Protein AF-X1G051-F1 (afdb_monomer_lite)

Secondary structure (DSSP, 8-state):
------------S---PPP--HHHHTTHHHHH-SSSTT--S--GGGTTSSS-EEEEEEEEEEETTTEEEEEEEEEE--BTTB--EEEEEEEEEEE-SSS-EEEEEEEEEEE-S--TT-------

Sequence (124 aa):
MEVDRQRTNLDRFELFFPEKRQFFLENSDLFASLGTENIRPFFSRRIGLSNPVQAGARLSGQLGENWRIGLMNIQTGTKNDTRAANFGVAVIQRQIFSRSNITAFMINKQITSPMAGEDISDSG

Organism: NCBI:txid412755

Radius of gyration: 19.13 Å; chains: 1; bounding box: 26×45×64 Å

InterPro domains:
  IPR045670 Domain of unknown function DUF5916 [PF19313] (2-50)

pLDDT: mean 79.31, std 16.5, range [36.69, 96.06]

Structure (mmCIF, N/CA/C/O backbone):
data_AF-X1G051-F1
#
_entry.id   AF-X1G051-F1
#
loop_
_atom_site.group_PDB
_atom_site.id
_atom_site.type_symbol
_atom_site.label_atom_id
_atom_site.label_alt_id
_atom_site.label_comp_id
_atom_site.label_asym_id
_atom_site.label_entity_id
_atom_site.label_seq_id
_atom_site.pdbx_PDB_ins_code
_atom_site.Cartn_x
_atom_site.Cartn_y
_atom_site.Cartn_z
_atom_site.occupancy
_atom_site.B_iso_or_equiv
_atom_site.auth_seq_id
_atom_site.auth_comp_id
_atom_site.auth_asym_id
_atom_site.auth_atom_id
_atom_site.pdbx_PDB_model_num
ATOM 1 N N . MET A 1 1 ? 16.540 -24.546 -37.616 1.00 46.59 1 MET A N 1
ATOM 2 C CA . MET A 1 1 ? 15.431 -23.645 -37.244 1.00 46.59 1 MET A CA 1
ATOM 3 C C . MET A 1 1 ? 15.081 -23.954 -35.806 1.00 46.59 1 MET A C 1
ATOM 5 O O . MET A 1 1 ? 14.639 -25.063 -35.536 1.00 46.59 1 MET A O 1
ATOM 9 N N . GLU A 1 2 ? 15.383 -23.045 -34.889 1.00 36.69 2 GLU A N 1
ATOM 10 C CA . GLU A 1 2 ? 15.096 -23.230 -33.468 1.00 36.69 2 GLU A CA 1
ATOM 11 C C . GLU A 1 2 ? 13.776 -22.514 -33.182 1.00 36.69 2 GLU A C 1
ATOM 13 O O . GLU A 1 2 ? 13.677 -21.292 -33.257 1.00 36.69 2 GLU A O 1
ATOM 18 N N . VAL A 1 3 ? 12.717 -23.303 -33.013 1.00 45.06 3 VAL A N 1
ATOM 19 C CA . VAL A 1 3 ? 11.389 -22.789 -32.683 1.00 45.06 3 VAL A CA 1
ATOM 20 C C . VAL A 1 3 ? 11.420 -22.464 -31.200 1.00 45.06 3 VAL A C 1
ATOM 22 O O . VAL A 1 3 ? 11.274 -23.362 -30.367 1.00 45.06 3 VAL A O 1
ATOM 25 N N . ASP A 1 4 ? 11.648 -21.196 -30.871 1.00 53.78 4 ASP A N 1
ATOM 26 C CA . ASP A 1 4 ? 11.547 -20.733 -29.496 1.00 53.78 4 ASP A CA 1
ATOM 27 C C . ASP A 1 4 ? 10.073 -20.844 -29.086 1.00 53.78 4 ASP A C 1
ATOM 29 O O . ASP A 1 4 ? 9.194 -20.104 -29.540 1.00 53.78 4 ASP A O 1
ATOM 33 N N . ARG A 1 5 ? 9.760 -21.898 -28.329 1.00 52.06 5 ARG A N 1
ATOM 34 C CA . ARG A 1 5 ? 8.391 -22.212 -27.928 1.00 52.06 5 ARG A CA 1
ATOM 35 C C . ARG A 1 5 ? 7.964 -21.160 -26.915 1.00 52.06 5 ARG A C 1
ATOM 37 O O . ARG A 1 5 ? 8.261 -21.301 -25.730 1.00 52.06 5 ARG A O 1
ATOM 44 N N . GLN A 1 6 ? 7.214 -20.151 -27.361 1.00 52.34 6 GLN A N 1
ATOM 45 C CA . GLN A 1 6 ? 6.369 -19.356 -26.474 1.00 52.34 6 GLN A CA 1
ATOM 46 C C . GLN A 1 6 ? 5.471 -20.323 -25.699 1.00 52.34 6 GLN A C 1
ATOM 48 O O . GLN A 1 6 ? 4.464 -20.825 -26.193 1.00 52.34 6 GLN A O 1
ATOM 53 N N . ARG A 1 7 ? 5.870 -20.631 -24.465 1.00 37.47 7 ARG A N 1
ATOM 54 C CA . ARG A 1 7 ? 4.999 -21.256 -23.481 1.00 37.47 7 ARG A CA 1
ATOM 55 C C . ARG A 1 7 ? 3.970 -20.193 -23.116 1.00 37.47 7 ARG A C 1
ATOM 57 O O . ARG A 1 7 ? 4.206 -19.380 -22.228 1.00 37.47 7 ARG A O 1
ATOM 64 N N . THR A 1 8 ? 2.835 -20.180 -23.802 1.00 47.78 8 THR A N 1
ATOM 65 C CA . THR A 1 8 ? 1.617 -19.555 -23.288 1.00 47.78 8 THR A CA 1
ATOM 66 C C . THR A 1 8 ? 1.231 -20.331 -22.037 1.00 47.78 8 THR A C 1
ATOM 68 O O . THR A 1 8 ? 0.572 -21.367 -22.096 1.00 47.78 8 THR A O 1
ATOM 71 N N . ASN A 1 9 ? 1.741 -19.886 -20.889 1.00 43.44 9 ASN A N 1
ATOM 72 C CA . ASN A 1 9 ? 1.325 -20.420 -19.608 1.00 43.44 9 ASN A CA 1
ATOM 73 C C . ASN A 1 9 ? -0.113 -19.945 -19.360 1.00 43.44 9 ASN A C 1
ATOM 75 O O . ASN A 1 9 ? -0.350 -18.810 -18.956 1.00 43.44 9 ASN A O 1
ATOM 79 N N . LEU A 1 10 ? -1.053 -20.816 -19.714 1.00 53.34 10 LEU A N 1
ATOM 80 C CA . LEU A 1 10 ? -2.493 -20.679 -19.525 1.00 53.34 10 LEU A CA 1
ATOM 81 C C . LEU A 1 10 ? -2.963 -21.425 -18.266 1.00 53.34 10 LEU A C 1
ATOM 83 O O . LEU A 1 10 ? -4.152 -21.727 -18.162 1.00 53.34 10 LEU A O 1
ATOM 87 N N . ASP A 1 11 ? -2.079 -21.705 -17.299 1.00 44.25 11 ASP A N 1
ATOM 88 C CA . ASP A 1 11 ? -2.552 -22.079 -15.967 1.00 44.25 11 ASP A CA 1
ATOM 89 C C . ASP A 1 11 ? -3.179 -20.840 -15.323 1.00 44.25 11 ASP A C 1
ATOM 91 O O . ASP A 1 11 ? -2.514 -19.912 -14.860 1.00 44.25 11 ASP A O 1
ATOM 95 N N . ARG A 1 12 ? -4.512 -20.813 -15.345 1.00 56.84 12 ARG A N 1
ATOM 96 C CA . ARG A 1 12 ? -5.393 -19.790 -14.768 1.00 56.84 12 ARG A CA 1
ATOM 97 C C . ARG A 1 12 ? -5.427 -19.888 -13.239 1.00 56.84 12 ARG A C 1
ATOM 99 O O . ARG A 1 12 ? -6.477 -19.801 -12.612 1.00 56.84 12 ARG A O 1
ATOM 106 N N . PHE A 1 13 ? -4.269 -20.085 -12.636 1.00 53.44 13 PHE A N 1
ATOM 107 C CA . PHE A 1 13 ? -4.064 -20.017 -11.207 1.00 53.44 13 PHE A CA 1
ATOM 108 C C . PHE A 1 13 ? -2.834 -19.148 -11.019 1.00 53.44 13 PHE A C 1
ATOM 110 O O . PHE A 1 13 ? -1.723 -19.526 -11.386 1.00 53.44 13 PHE A O 1
ATOM 117 N N . GLU A 1 14 ? -3.043 -17.936 -10.509 1.00 47.94 14 GLU A N 1
ATOM 118 C CA . GLU A 1 14 ? -1.940 -17.084 -10.090 1.00 47.94 14 GLU A CA 1
ATOM 119 C C . GLU A 1 14 ? -1.134 -17.864 -9.059 1.00 47.94 14 GLU A C 1
ATOM 121 O O . GLU A 1 14 ? -1.578 -18.044 -7.927 1.00 47.94 14 GLU A O 1
ATOM 126 N N . LEU A 1 15 ? 0.021 -18.394 -9.466 1.00 51.69 15 LEU A N 1
ATOM 127 C CA . LEU A 1 15 ? 0.908 -19.080 -8.544 1.00 51.69 15 LEU A CA 1
ATOM 128 C C . LEU A 1 15 ? 1.171 -18.130 -7.370 1.00 51.69 15 LEU A C 1
ATOM 130 O O . LEU A 1 15 ? 1.719 -17.039 -7.566 1.00 51.69 15 LEU A O 1
ATOM 134 N N . PHE A 1 16 ? 0.760 -18.551 -6.169 1.00 56.94 16 PHE A N 1
ATOM 135 C CA . PHE A 1 16 ? 0.917 -17.857 -4.885 1.00 56.94 16 PHE A CA 1
ATOM 136 C C . PHE A 1 16 ? 2.384 -17.790 -4.456 1.00 56.94 16 PHE A C 1
ATOM 138 O O . PHE A 1 16 ? 2.773 -18.158 -3.351 1.00 56.94 16 PHE A O 1
ATOM 145 N N . PHE A 1 17 ? 3.252 -17.356 -5.350 1.00 64.12 17 PHE A N 1
ATOM 146 C CA . PHE A 1 17 ? 4.629 -17.116 -5.012 1.00 64.12 17 PHE A CA 1
ATOM 147 C C . PHE A 1 17 ? 4.688 -15.854 -4.138 1.00 64.12 17 PHE A C 1
ATOM 149 O O . PHE A 1 17 ? 4.195 -14.797 -4.558 1.00 64.12 17 PHE A O 1
ATOM 156 N N . PRO A 1 18 ? 5.322 -15.920 -2.958 1.00 70.31 18 PRO A N 1
ATOM 157 C CA . PRO A 1 18 ? 5.429 -14.769 -2.072 1.00 70.31 18 PRO A CA 1
ATOM 158 C C . PRO A 1 18 ? 6.171 -13.619 -2.767 1.00 70.31 18 PRO A C 1
ATOM 160 O O . PRO A 1 18 ? 7.060 -13.843 -3.598 1.00 70.31 18 PRO A O 1
ATOM 163 N N . GLU A 1 19 ? 5.779 -12.382 -2.463 1.00 83.88 19 GLU A N 1
ATOM 164 C CA . GLU A 1 19 ? 6.539 -11.188 -2.844 1.00 83.88 19 GLU A CA 1
ATOM 165 C C . GLU A 1 19 ? 7.937 -11.257 -2.210 1.00 83.88 19 GLU A C 1
ATOM 167 O O . GLU A 1 19 ? 8.081 -11.700 -1.075 1.00 83.88 19 GLU A O 1
ATOM 172 N N . LYS A 1 20 ? 8.976 -10.871 -2.956 1.00 85.06 20 LYS A N 1
ATOM 173 C CA . LYS A 1 20 ? 10.37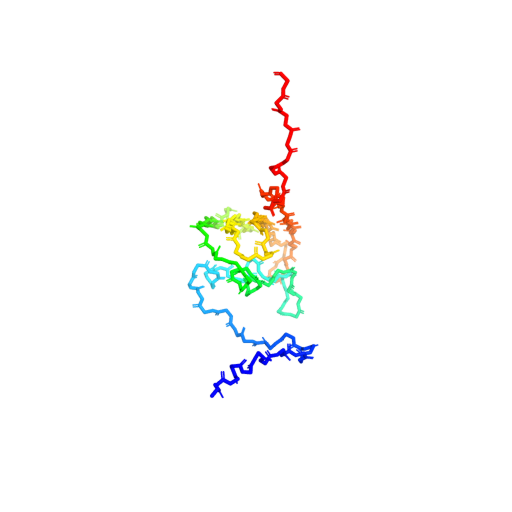6 -10.959 -2.493 1.00 85.06 20 LYS A CA 1
ATOM 174 C C . LYS A 1 20 ? 11.075 -9.604 -2.448 1.00 85.06 20 LYS A C 1
ATOM 176 O O . LYS A 1 20 ? 12.146 -9.491 -1.860 1.00 85.06 20 LYS A O 1
ATOM 181 N N . ARG A 1 21 ? 10.504 -8.575 -3.076 1.00 89.44 21 ARG A N 1
ATOM 182 C CA . ARG A 1 21 ? 11.084 -7.230 -3.099 1.00 89.44 21 ARG A CA 1
ATOM 183 C C . ARG A 1 21 ? 10.856 -6.556 -1.747 1.00 89.44 21 ARG A C 1
ATOM 185 O O . ARG A 1 21 ? 9.711 -6.332 -1.357 1.00 89.44 21 ARG A O 1
ATOM 192 N N . GLN A 1 22 ? 11.944 -6.179 -1.073 1.00 86.38 22 GLN A N 1
ATOM 193 C CA . GLN A 1 22 ? 11.921 -5.556 0.259 1.00 86.38 22 GLN A CA 1
ATOM 194 C C . GLN A 1 22 ? 10.967 -4.356 0.342 1.00 86.38 22 GLN A C 1
ATOM 196 O O . GLN A 1 22 ? 10.222 -4.240 1.311 1.00 86.38 22 GLN A O 1
ATOM 201 N N . PHE A 1 23 ? 10.918 -3.535 -0.714 1.00 88.31 23 PHE A N 1
ATOM 202 C CA . PHE A 1 23 ? 10.013 -2.387 -0.826 1.00 88.31 23 PHE A CA 1
ATOM 203 C C . PHE A 1 23 ? 8.551 -2.716 -0.477 1.00 88.31 23 PHE A C 1
ATOM 205 O O . PHE A 1 23 ? 7.889 -1.912 0.175 1.00 88.31 23 PHE A O 1
ATOM 212 N N . PHE A 1 24 ? 8.064 -3.889 -0.893 1.00 87.00 24 PHE A N 1
ATOM 213 C CA . PHE A 1 24 ? 6.679 -4.328 -0.704 1.00 87.00 24 PHE A CA 1
ATOM 214 C C . PHE A 1 24 ? 6.466 -5.173 0.550 1.00 87.00 24 PHE A C 1
ATOM 216 O O . PHE A 1 24 ? 5.333 -5.320 0.997 1.00 87.00 24 PHE A O 1
ATOM 223 N N . LEU A 1 25 ? 7.532 -5.774 1.080 1.00 87.81 25 LEU A N 1
ATOM 224 C CA . LEU A 1 25 ? 7.467 -6.626 2.265 1.00 87.81 25 LEU A CA 1
ATOM 225 C C . LEU A 1 25 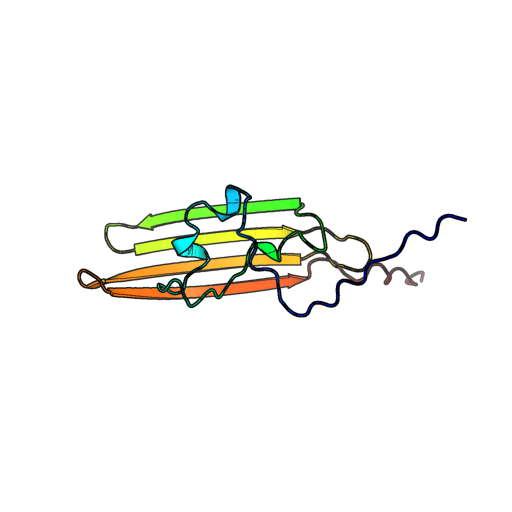? 7.389 -5.814 3.556 1.00 87.81 25 LEU A C 1
ATOM 227 O O . LEU A 1 25 ? 6.750 -6.234 4.524 1.00 87.81 25 LEU A O 1
ATOM 231 N N . GLU A 1 26 ? 8.025 -4.651 3.570 1.00 86.12 26 GLU A N 1
ATOM 232 C CA . GLU A 1 26 ? 8.050 -3.780 4.732 1.00 86.12 26 GLU A CA 1
ATOM 233 C C . GLU A 1 26 ? 6.659 -3.188 5.012 1.00 86.12 26 GLU A C 1
ATOM 235 O O . GLU A 1 26 ? 6.039 -2.578 4.140 1.00 86.12 26 GLU A O 1
ATOM 240 N N . ASN A 1 27 ? 6.167 -3.377 6.242 1.00 87.69 27 ASN A N 1
ATOM 241 C CA . ASN A 1 27 ? 4.796 -3.037 6.648 1.00 87.69 27 ASN A CA 1
ATOM 242 C C . ASN A 1 27 ? 3.721 -3.659 5.730 1.00 87.69 27 ASN A C 1
ATOM 244 O O . ASN A 1 27 ? 2.645 -3.092 5.541 1.00 87.69 27 ASN A O 1
ATOM 248 N N . SER A 1 28 ? 4.005 -4.822 5.130 1.00 86.06 28 SER A N 1
ATOM 249 C CA . SER A 1 28 ? 3.086 -5.493 4.201 1.00 86.06 28 SER A CA 1
ATOM 250 C C . SER A 1 28 ? 1.753 -5.883 4.837 1.00 86.06 28 SER A C 1
ATOM 252 O O . SER A 1 28 ? 0.744 -5.920 4.142 1.00 86.06 28 SER A O 1
ATOM 254 N N . ASP A 1 29 ? 1.709 -6.108 6.148 1.00 87.31 29 ASP A N 1
ATOM 255 C CA . ASP A 1 29 ? 0.468 -6.309 6.895 1.00 87.31 29 ASP A CA 1
ATOM 256 C C . ASP A 1 29 ? -0.464 -5.089 6.791 1.00 87.31 29 ASP A C 1
ATOM 258 O O . ASP A 1 29 ? -1.669 -5.253 6.624 1.00 87.31 29 ASP A O 1
ATOM 262 N N . LEU A 1 30 ? 0.092 -3.873 6.793 1.00 88.56 30 LEU A N 1
ATOM 263 C CA . LEU A 1 30 ? -0.668 -2.633 6.654 1.00 88.56 30 LEU A CA 1
ATOM 264 C C . LEU A 1 30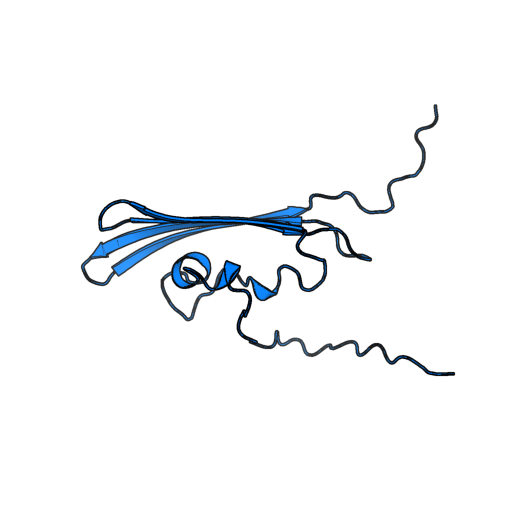 ? -1.154 -2.411 5.215 1.00 88.56 30 LEU A C 1
ATOM 266 O O . LEU A 1 30 ? -2.250 -1.907 5.024 1.00 88.56 30 LEU A O 1
ATOM 270 N N . PHE A 1 31 ? -0.373 -2.777 4.195 1.00 88.62 31 PHE A N 1
ATOM 271 C CA . PHE A 1 31 ? -0.731 -2.514 2.790 1.00 88.62 31 PHE A CA 1
ATOM 272 C C . PHE A 1 31 ? -1.479 -3.656 2.093 1.00 88.62 31 PHE A C 1
ATOM 274 O O . PHE A 1 31 ? -2.147 -3.416 1.087 1.00 88.62 31 PHE A O 1
ATOM 281 N N . ALA A 1 32 ? -1.357 -4.891 2.580 1.00 82.06 32 ALA A N 1
ATOM 282 C CA . ALA A 1 32 ? -1.848 -6.077 1.883 1.00 82.06 32 ALA A CA 1
ATOM 283 C C . ALA A 1 32 ? -2.986 -6.804 2.603 1.00 82.06 32 ALA A C 1
ATOM 285 O O . ALA A 1 32 ? -3.504 -7.749 2.022 1.00 82.06 32 ALA A O 1
ATOM 286 N N . SER A 1 33 ? -3.375 -6.422 3.822 1.00 77.62 33 SER A N 1
ATOM 287 C CA . SER A 1 33 ? -4.376 -7.147 4.619 1.00 77.62 33 SER A CA 1
ATOM 288 C C . SER A 1 33 ? -5.475 -6.218 5.136 1.00 77.62 33 SER A C 1
ATOM 290 O O . SER A 1 33 ? -5.185 -5.182 5.726 1.00 77.62 33 SER A O 1
ATOM 292 N N . LEU A 1 34 ? -6.749 -6.609 4.996 1.00 73.31 34 LEU A N 1
ATOM 293 C CA . LEU A 1 34 ? -7.885 -5.920 5.638 1.00 73.31 34 LEU A CA 1
ATOM 294 C C . LEU A 1 34 ? -8.007 -6.264 7.138 1.00 73.31 34 LEU A C 1
ATOM 296 O O . LEU A 1 34 ? -9.096 -6.549 7.630 1.00 73.31 34 LEU A O 1
ATOM 300 N N . GLY A 1 35 ? -6.891 -6.319 7.868 1.00 65.81 35 GLY A N 1
ATOM 301 C CA . GLY A 1 35 ? -6.869 -6.778 9.263 1.00 65.81 35 GLY A CA 1
ATOM 302 C C . GLY A 1 35 ? -7.094 -8.288 9.437 1.00 65.81 35 GLY A C 1
ATOM 303 O O . GLY A 1 35 ? -7.235 -8.758 10.563 1.00 65.81 35 GLY A O 1
ATOM 304 N N . THR A 1 36 ? -7.102 -9.060 8.345 1.00 64.44 36 THR A N 1
ATOM 305 C CA . THR A 1 36 ? -7.158 -10.527 8.348 1.00 64.44 36 THR A CA 1
ATOM 306 C C . THR A 1 36 ? -6.311 -11.093 7.211 1.00 64.44 36 THR A C 1
ATOM 308 O O . THR A 1 36 ? -6.383 -10.628 6.074 1.00 64.44 36 THR A O 1
ATOM 311 N N . GLU A 1 37 ? -5.507 -12.118 7.500 1.00 67.69 37 GLU A N 1
ATOM 312 C CA . GLU A 1 37 ? -4.562 -12.708 6.537 1.00 67.69 37 GLU A CA 1
ATOM 313 C C . GLU A 1 37 ? -5.241 -13.295 5.288 1.00 67.69 37 GLU A C 1
ATOM 315 O O . GLU A 1 37 ? -4.609 -13.410 4.233 1.00 67.69 37 GLU A O 1
ATOM 320 N N . ASN A 1 38 ? -6.536 -13.605 5.398 1.00 71.81 38 ASN A N 1
ATOM 321 C CA . ASN A 1 38 ? -7.340 -14.225 4.350 1.00 71.81 38 ASN A CA 1
ATOM 322 C C . ASN A 1 38 ? -7.875 -13.228 3.312 1.00 71.81 38 ASN A C 1
ATOM 324 O O . ASN A 1 38 ? -8.316 -13.651 2.245 1.00 71.81 38 ASN A O 1
ATOM 328 N N . ILE A 1 39 ? -7.856 -11.918 3.595 1.00 71.25 39 ILE A N 1
ATOM 329 C CA . ILE A 1 39 ? -8.402 -10.901 2.688 1.00 71.25 39 ILE A CA 1
ATOM 330 C C . ILE A 1 39 ? -7.289 -9.955 2.254 1.00 71.25 39 ILE A C 1
ATOM 332 O O . ILE A 1 39 ? -6.885 -9.057 2.996 1.00 71.25 39 ILE A O 1
ATOM 336 N N . ARG A 1 40 ? -6.820 -10.156 1.016 1.00 78.06 40 ARG A N 1
ATOM 337 C CA . ARG A 1 40 ? -5.749 -9.370 0.399 1.00 78.06 40 ARG A CA 1
ATOM 338 C C . ARG A 1 40 ? -6.281 -8.522 -0.755 1.00 78.06 40 ARG A C 1
ATOM 340 O O . ARG A 1 40 ? -6.392 -9.024 -1.870 1.00 78.06 40 ARG A O 1
ATOM 347 N N . PRO A 1 41 ? -6.619 -7.243 -0.521 1.00 70.56 41 PRO A N 1
ATOM 348 C CA . PRO A 1 41 ? -7.207 -6.387 -1.550 1.00 70.56 41 PRO A CA 1
ATOM 349 C C . PRO A 1 41 ? -6.176 -5.952 -2.604 1.00 70.56 41 PRO A C 1
ATOM 351 O O . PRO A 1 41 ? -6.545 -5.539 -3.700 1.00 70.56 41 PRO A O 1
ATOM 354 N N . PHE A 1 42 ? -4.881 -6.054 -2.287 1.00 73.19 42 PHE A N 1
ATOM 355 C CA . PHE A 1 42 ? -3.787 -5.620 -3.142 1.00 73.19 42 PHE A CA 1
ATOM 356 C C . PHE A 1 42 ? -2.701 -6.695 -3.252 1.00 73.19 42 PHE A C 1
ATOM 358 O O . PHE A 1 42 ? -2.110 -7.110 -2.255 1.00 73.19 42 PHE A O 1
ATOM 365 N N . PHE A 1 43 ? -2.398 -7.106 -4.487 1.00 77.31 43 PHE A N 1
ATOM 366 C CA . PHE A 1 43 ? -1.332 -8.060 -4.798 1.00 77.31 43 PHE A CA 1
ATOM 367 C C . PHE A 1 43 ? -0.180 -7.349 -5.508 1.00 77.31 43 PHE A C 1
ATOM 369 O O . PHE A 1 43 ? -0.174 -7.218 -6.735 1.00 77.31 43 PHE A O 1
ATOM 376 N N . SER A 1 44 ? 0.828 -6.931 -4.740 1.00 80.19 44 SER A N 1
ATOM 377 C CA . SER A 1 44 ? 2.020 -6.241 -5.259 1.00 80.19 44 SER A CA 1
ATOM 378 C C . SER A 1 44 ? 2.739 -7.001 -6.369 1.00 80.19 44 SER A C 1
ATOM 380 O O . SER A 1 44 ? 3.333 -6.391 -7.256 1.00 80.19 44 SER A O 1
ATOM 382 N N . ARG A 1 45 ? 2.660 -8.337 -6.345 1.00 82.75 45 ARG A N 1
ATOM 383 C CA . ARG A 1 45 ? 3.310 -9.213 -7.319 1.00 82.75 45 ARG A CA 1
ATOM 384 C C . ARG A 1 45 ? 2.891 -8.905 -8.753 1.00 82.75 45 ARG A C 1
ATOM 386 O O . ARG A 1 45 ? 3.702 -9.048 -9.658 1.00 82.75 45 ARG A O 1
ATOM 393 N N . ARG A 1 46 ? 1.651 -8.451 -8.960 1.00 78.62 46 ARG A N 1
ATOM 394 C CA . ARG A 1 46 ? 1.142 -8.078 -10.287 1.00 78.62 46 ARG A CA 1
ATOM 395 C C . ARG A 1 46 ? 1.823 -6.822 -10.846 1.00 78.62 46 ARG A C 1
ATOM 397 O O . ARG A 1 46 ? 1.839 -6.628 -12.057 1.00 78.62 46 ARG A O 1
ATOM 404 N N . ILE A 1 47 ? 2.420 -5.989 -9.992 1.00 83.56 47 ILE A N 1
ATOM 405 C CA . ILE A 1 47 ? 3.100 -4.756 -10.392 1.00 83.56 47 ILE A CA 1
ATOM 406 C C . ILE A 1 47 ? 4.537 -5.065 -10.793 1.00 83.56 47 ILE A C 1
ATOM 408 O O . ILE A 1 47 ? 5.360 -5.451 -9.956 1.00 83.56 47 ILE A O 1
ATOM 412 N N . GLY A 1 48 ? 4.857 -4.830 -12.063 1.00 81.75 48 GLY A N 1
ATOM 413 C CA . GLY A 1 48 ? 6.191 -5.087 -12.597 1.00 81.75 48 GLY A CA 1
ATOM 414 C C . GLY A 1 48 ? 6.323 -6.385 -13.401 1.00 81.75 48 GLY A C 1
ATOM 415 O O . GLY A 1 48 ? 7.394 -6.641 -13.941 1.00 81.75 48 GLY A O 1
ATOM 416 N N . LEU A 1 49 ? 5.276 -7.226 -13.444 1.00 82.88 49 LEU A N 1
ATOM 417 C CA . LEU A 1 49 ? 5.302 -8.533 -14.121 1.00 82.88 49 LEU A CA 1
ATOM 418 C C . LEU A 1 49 ? 5.279 -8.389 -15.650 1.00 82.88 49 LEU A C 1
ATOM 420 O O . LEU A 1 49 ? 6.088 -9.004 -16.339 1.00 82.88 49 LEU A O 1
ATOM 424 N N . SER A 1 50 ? 4.365 -7.567 -16.170 1.00 82.12 50 SER A N 1
ATOM 425 C CA . SER A 1 50 ? 4.188 -7.362 -17.617 1.00 82.12 50 SER A CA 1
ATOM 426 C C . SER A 1 50 ? 5.039 -6.213 -18.163 1.00 82.12 50 SER A C 1
ATOM 428 O O . SER A 1 50 ? 5.447 -6.220 -19.323 1.00 82.12 50 SER A O 1
ATOM 430 N N . ASN A 1 51 ? 5.342 -5.229 -17.322 1.00 86.44 51 ASN A N 1
ATOM 431 C CA . ASN A 1 51 ? 6.060 -4.014 -17.675 1.00 86.44 51 ASN A CA 1
ATOM 432 C C . ASN A 1 51 ? 6.991 -3.577 -16.531 1.00 86.44 51 ASN A C 1
ATOM 434 O O . ASN A 1 51 ? 6.677 -3.836 -15.374 1.00 86.44 51 ASN A O 1
ATOM 438 N N . PRO A 1 52 ? 8.147 -2.952 -16.814 1.00 88.00 52 PRO A N 1
ATOM 439 C CA . PRO A 1 52 ? 9.138 -2.643 -15.787 1.00 88.00 52 PRO A CA 1
ATOM 440 C C . PRO A 1 52 ? 8.619 -1.601 -14.790 1.00 88.00 52 PRO A C 1
ATOM 442 O O . PRO A 1 52 ? 7.937 -0.647 -15.169 1.00 88.00 52 PRO A O 1
ATOM 445 N N . VAL A 1 53 ? 8.983 -1.753 -13.514 1.00 90.00 53 VAL A N 1
ATOM 446 C CA . VAL A 1 53 ? 8.797 -0.699 -12.505 1.00 90.00 53 VAL A CA 1
ATOM 447 C C . VAL A 1 53 ? 9.858 0.371 -12.739 1.00 90.00 53 VAL A C 1
ATOM 449 O O . VAL A 1 53 ? 11.044 0.054 -12.754 1.00 90.00 53 VAL A O 1
ATOM 452 N N . GLN A 1 54 ? 9.432 1.616 -12.937 1.00 92.00 54 GLN A N 1
ATOM 453 C CA . GLN A 1 54 ? 10.333 2.749 -13.162 1.00 92.00 54 GLN A CA 1
ATOM 454 C C . GLN A 1 54 ? 10.674 3.457 -11.855 1.00 92.00 54 GLN A C 1
ATOM 456 O O . GLN A 1 54 ? 11.830 3.784 -11.608 1.00 92.00 54 GLN A O 1
ATOM 461 N N . ALA A 1 55 ? 9.666 3.671 -11.013 1.00 92.06 55 ALA A N 1
ATOM 462 C CA . ALA A 1 55 ? 9.816 4.361 -9.744 1.00 92.06 55 ALA A CA 1
ATOM 463 C C . ALA A 1 55 ? 8.752 3.890 -8.754 1.00 92.06 55 ALA A C 1
ATOM 465 O O . ALA A 1 55 ? 7.697 3.377 -9.135 1.00 92.06 55 ALA A O 1
ATOM 466 N N . GLY A 1 56 ? 9.019 4.082 -7.469 1.00 92.62 56 GLY A N 1
ATOM 467 C CA . GLY A 1 56 ? 8.044 3.829 -6.425 1.00 92.62 56 GLY A CA 1
ATOM 468 C C . GLY A 1 56 ? 8.438 4.516 -5.133 1.00 92.62 56 GLY A C 1
ATOM 469 O O . GLY A 1 56 ? 9.614 4.583 -4.785 1.00 92.62 56 GLY A O 1
ATOM 470 N N . ALA A 1 57 ? 7.437 5.017 -4.426 1.00 95.62 57 ALA A N 1
ATOM 471 C CA . ALA A 1 57 ? 7.583 5.608 -3.112 1.00 95.62 57 ALA A CA 1
ATOM 472 C C . ALA A 1 57 ? 6.585 4.956 -2.161 1.00 95.62 57 ALA A C 1
ATOM 474 O O . ALA A 1 57 ? 5.447 4.652 -2.530 1.00 95.62 57 ALA A O 1
ATOM 475 N N . ARG A 1 58 ? 7.019 4.746 -0.922 1.00 94.12 58 ARG A N 1
ATOM 476 C CA . ARG A 1 58 ? 6.169 4.263 0.158 1.00 94.12 58 ARG A CA 1
ATOM 477 C C . ARG A 1 58 ? 6.480 5.052 1.413 1.00 94.12 58 ARG A C 1
ATOM 479 O O . ARG A 1 58 ? 7.641 5.273 1.742 1.00 94.12 58 ARG A O 1
ATOM 486 N N . LEU A 1 59 ? 5.424 5.431 2.111 1.00 94.94 59 LEU A N 1
ATOM 487 C CA . LEU A 1 59 ? 5.473 6.049 3.418 1.00 94.94 59 LEU A CA 1
ATOM 488 C C . LEU A 1 59 ? 4.502 5.307 4.325 1.00 94.94 59 LEU A C 1
ATOM 490 O O . LEU A 1 59 ? 3.350 5.081 3.964 1.00 94.94 59 LEU A O 1
ATOM 494 N N . SER A 1 60 ? 4.956 4.933 5.509 1.00 94.62 60 SER A N 1
ATOM 495 C CA . SER A 1 60 ? 4.099 4.328 6.520 1.00 94.62 60 SER A CA 1
ATOM 496 C C . SER A 1 60 ? 4.554 4.741 7.902 1.00 94.62 60 SER A C 1
ATOM 498 O O . SER A 1 60 ? 5.745 4.944 8.129 1.00 94.62 60 SER A O 1
ATOM 500 N N . GLY A 1 61 ? 3.608 4.839 8.826 1.00 93.69 61 GLY A N 1
ATOM 501 C CA . GLY A 1 61 ? 3.904 5.241 10.189 1.00 93.69 61 GLY A CA 1
ATOM 502 C C . GLY A 1 61 ? 2.740 5.022 11.139 1.00 93.69 61 GLY A C 1
ATOM 503 O O . GLY A 1 61 ? 1.646 4.603 10.750 1.00 93.69 61 GLY A O 1
ATOM 504 N N . GLN A 1 62 ? 3.016 5.312 12.403 1.00 94.44 62 GLN A N 1
ATOM 505 C CA . GLN A 1 62 ? 2.048 5.313 13.488 1.00 94.44 62 GLN A CA 1
ATOM 506 C C . GLN A 1 62 ? 1.824 6.749 13.953 1.00 94.44 62 GLN A C 1
ATOM 508 O O . GLN A 1 62 ? 2.785 7.502 14.108 1.00 94.44 62 GLN A O 1
ATOM 513 N N . LEU A 1 63 ? 0.562 7.126 14.151 1.00 93.06 63 LEU A N 1
ATOM 514 C CA . LEU A 1 63 ? 0.184 8.421 14.708 1.00 93.06 63 LEU A CA 1
ATOM 515 C C . LEU A 1 63 ? -0.455 8.195 16.081 1.00 93.06 63 LEU A C 1
ATOM 517 O O . LEU A 1 63 ? -1.602 7.760 16.191 1.00 93.06 63 LEU A O 1
ATOM 521 N N . GLY A 1 64 ? 0.311 8.468 17.137 1.00 91.19 64 GLY A N 1
ATOM 522 C CA . GLY A 1 64 ? -0.062 8.072 18.495 1.00 91.19 64 GLY A CA 1
ATOM 523 C C . GLY A 1 64 ? -0.118 6.549 18.653 1.00 91.19 64 GLY A C 1
ATOM 524 O O . GLY A 1 64 ? 0.536 5.813 17.919 1.00 91.19 64 GLY A O 1
ATOM 525 N N . GLU A 1 65 ? -0.915 6.074 19.609 1.00 89.38 65 GLU A N 1
ATOM 526 C CA . GLU A 1 65 ? -0.935 4.657 20.010 1.00 89.38 65 GLU A CA 1
ATOM 527 C C . GLU A 1 65 ? -1.962 3.807 19.245 1.00 89.38 65 GLU A C 1
ATOM 529 O O . GLU A 1 65 ? -1.953 2.582 19.338 1.00 89.38 65 GLU A O 1
ATOM 534 N N . ASN A 1 66 ? -2.885 4.434 18.508 1.00 93.69 66 ASN A N 1
ATOM 535 C CA . ASN A 1 66 ? -4.035 3.727 17.931 1.00 93.69 66 ASN A CA 1
ATOM 536 C C . ASN A 1 66 ? -4.183 3.869 16.418 1.00 93.69 66 ASN A C 1
ATOM 538 O O . ASN A 1 66 ? -5.058 3.208 15.860 1.00 93.69 66 ASN A O 1
ATOM 542 N N . TRP A 1 67 ? -3.379 4.698 15.749 1.00 94.44 67 TRP A N 1
ATOM 543 C CA . TRP A 1 67 ? -3.495 4.906 14.307 1.00 94.44 67 TRP A CA 1
ATOM 544 C C . TRP A 1 67 ? -2.266 4.412 13.564 1.00 94.44 67 TRP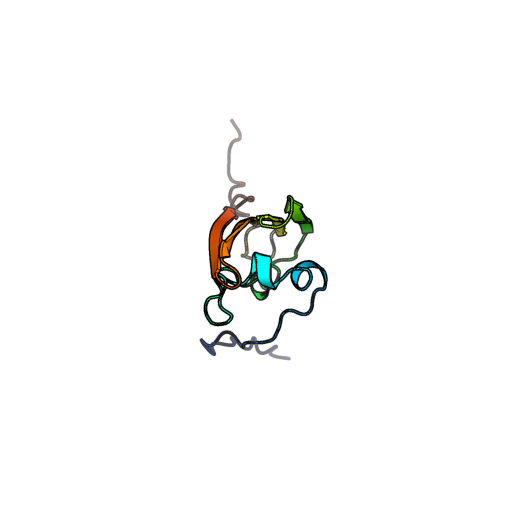 A C 1
ATOM 546 O O . TRP A 1 67 ? -1.137 4.747 13.916 1.00 94.44 67 TRP A O 1
ATOM 556 N N . ARG A 1 68 ? -2.496 3.673 12.480 1.00 94.75 68 ARG A N 1
ATOM 557 C CA . ARG A 1 68 ? -1.479 3.340 11.478 1.00 94.75 68 ARG A CA 1
ATOM 558 C C . ARG A 1 68 ? -1.920 3.900 10.141 1.00 94.75 68 ARG A C 1
ATOM 560 O O . ARG A 1 68 ? -3.079 3.748 9.759 1.00 94.75 68 ARG A O 1
ATOM 567 N N . ILE A 1 69 ? -1.002 4.547 9.439 1.00 95.56 69 ILE A N 1
ATOM 568 C CA . ILE A 1 69 ? -1.272 5.182 8.151 1.00 95.56 69 ILE A CA 1
ATOM 569 C C . ILE A 1 69 ? -0.208 4.722 7.164 1.00 95.56 69 ILE A C 1
ATOM 571 O O . ILE A 1 69 ? 0.967 4.597 7.516 1.00 95.56 69 ILE A O 1
ATOM 575 N N . GLY A 1 70 ? -0.625 4.462 5.930 1.00 94.94 70 GLY A N 1
ATOM 576 C CA . GLY A 1 70 ? 0.257 4.076 4.843 1.00 94.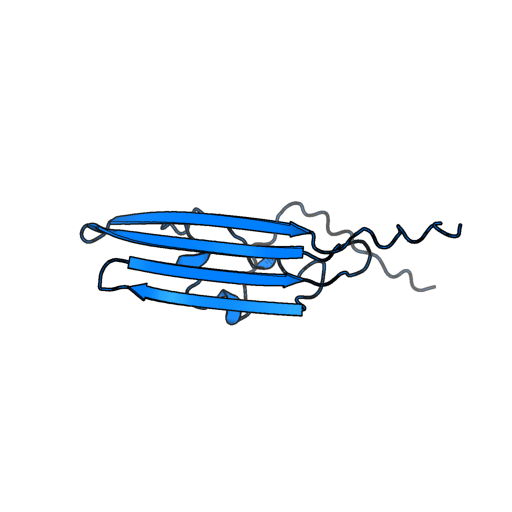94 70 GLY A CA 1
ATOM 577 C C . GLY A 1 70 ? -0.163 4.718 3.529 1.00 94.94 70 GLY A C 1
ATOM 578 O O . GLY A 1 70 ? -1.345 4.762 3.198 1.00 94.94 70 GLY A O 1
ATOM 579 N N . LEU A 1 71 ? 0.819 5.190 2.771 1.00 96.06 71 LEU A N 1
ATOM 580 C CA . LEU A 1 71 ? 0.682 5.664 1.401 1.00 96.06 71 LEU A CA 1
ATOM 581 C C . LEU A 1 71 ? 1.750 4.987 0.544 1.00 96.06 71 LEU A C 1
ATOM 583 O O . LEU A 1 71 ? 2.912 4.892 0.935 1.00 96.06 71 LEU A O 1
ATOM 587 N N . MET A 1 72 ? 1.368 4.520 -0.634 1.00 94.56 72 MET A N 1
ATOM 588 C CA . MET A 1 72 ? 2.280 3.915 -1.593 1.00 94.56 72 MET A CA 1
ATOM 589 C C . MET A 1 72 ? 1.883 4.340 -2.999 1.00 94.56 72 MET A C 1
ATOM 591 O O . MET A 1 72 ? 0.706 4.313 -3.353 1.00 94.56 72 MET A O 1
ATOM 595 N N . ASN A 1 73 ? 2.866 4.724 -3.803 1.00 94.94 73 ASN A N 1
ATOM 596 C CA . ASN A 1 73 ? 2.685 5.014 -5.216 1.00 94.94 73 ASN A CA 1
ATOM 597 C C . ASN A 1 73 ? 3.782 4.317 -6.016 1.00 94.94 73 ASN A C 1
ATOM 599 O O . ASN A 1 73 ? 4.950 4.364 -5.631 1.00 94.94 73 ASN A O 1
ATOM 603 N N . ILE A 1 74 ? 3.413 3.640 -7.097 1.00 94.50 74 ILE A N 1
ATOM 604 C CA . ILE A 1 74 ? 4.354 2.921 -7.953 1.00 94.50 74 ILE A CA 1
ATOM 605 C C . ILE A 1 74 ? 4.045 3.234 -9.406 1.00 94.50 74 ILE A C 1
ATOM 607 O O . ILE A 1 74 ? 2.920 3.028 -9.860 1.00 94.50 74 ILE A O 1
ATOM 611 N N . GLN A 1 75 ? 5.069 3.648 -10.139 1.00 93.50 75 GLN A N 1
ATOM 612 C CA . GLN A 1 75 ? 5.011 3.914 -11.563 1.00 93.50 75 GLN A CA 1
ATOM 613 C C . GLN A 1 75 ? 5.648 2.768 -12.341 1.00 93.50 75 GLN A C 1
ATOM 615 O O . GLN A 1 75 ? 6.771 2.327 -12.074 1.00 93.50 75 GLN A O 1
ATOM 620 N N . THR A 1 76 ? 4.923 2.300 -13.346 1.00 93.44 76 THR A N 1
ATOM 621 C CA . THR A 1 76 ? 5.398 1.306 -14.306 1.00 93.44 76 THR A CA 1
ATOM 622 C C . THR A 1 76 ? 5.558 1.939 -15.680 1.00 93.44 76 THR A C 1
ATOM 624 O O . THR A 1 76 ? 4.786 2.824 -16.039 1.00 93.44 76 THR A O 1
ATOM 627 N N . GLY A 1 77 ? 6.558 1.496 -16.439 1.00 89.38 77 GLY A N 1
ATOM 628 C CA . GLY A 1 77 ? 6.809 1.961 -17.803 1.00 89.38 77 GLY A CA 1
ATOM 629 C C . GLY A 1 77 ? 5.966 1.226 -18.842 1.00 89.38 77 GLY A C 1
ATOM 630 O O . GLY A 1 77 ? 5.237 0.290 -18.521 1.00 89.38 77 GLY A O 1
ATOM 631 N N . THR A 1 78 ? 6.093 1.615 -20.106 1.00 86.94 78 THR A N 1
ATOM 632 C CA . THR A 1 78 ? 5.510 0.871 -21.232 1.00 86.94 78 THR A CA 1
ATOM 633 C C . THR A 1 78 ? 6.479 -0.224 -21.679 1.00 86.94 78 THR A C 1
ATOM 635 O O . THR A 1 78 ? 7.689 -0.002 -21.732 1.00 86.94 78 THR A O 1
ATOM 638 N N . LYS A 1 79 ? 5.968 -1.420 -21.988 1.00 84.44 79 LYS A N 1
ATOM 639 C CA . LYS A 1 79 ? 6.751 -2.504 -22.600 1.00 84.44 79 LYS A CA 1
ATOM 640 C C . LYS A 1 79 ? 5.855 -3.352 -23.494 1.00 84.44 79 LYS A C 1
ATOM 642 O O . LYS A 1 79 ? 4.850 -3.880 -23.020 1.00 84.44 79 LYS A O 1
ATOM 647 N N . ASN A 1 80 ? 6.258 -3.533 -24.752 1.00 84.38 80 ASN A N 1
ATOM 648 C CA . ASN A 1 80 ? 5.462 -4.214 -25.777 1.00 84.38 80 ASN A CA 1
ATOM 649 C C . ASN A 1 80 ? 4.037 -3.618 -25.827 1.00 84.38 80 ASN A C 1
ATOM 651 O O . ASN A 1 80 ? 3.894 -2.408 -25.959 1.00 84.38 80 ASN A O 1
ATOM 655 N N . ASP A 1 81 ? 3.009 -4.449 -25.643 1.00 81.56 81 ASP A N 1
ATOM 656 C CA . ASP A 1 81 ? 1.587 -4.070 -25.634 1.00 81.56 81 ASP A CA 1
ATOM 657 C C . ASP A 1 81 ? 1.065 -3.645 -24.237 1.00 81.56 81 ASP A C 1
ATOM 659 O O . ASP A 1 81 ? -0.104 -3.324 -24.038 1.00 81.56 81 ASP A O 1
ATOM 663 N N . THR A 1 82 ? 1.924 -3.643 -23.209 1.00 83.12 82 THR A N 1
ATOM 664 C CA . THR A 1 82 ? 1.528 -3.227 -21.854 1.00 83.12 82 THR A CA 1
ATOM 665 C C . THR A 1 82 ? 1.818 -1.747 -21.636 1.00 83.12 82 THR A C 1
ATOM 667 O O . THR A 1 82 ? 2.979 -1.331 -21.598 1.00 83.12 82 THR A O 1
ATOM 670 N N . ARG A 1 83 ? 0.755 -0.958 -21.434 1.00 86.88 83 ARG A N 1
ATOM 671 C CA . ARG A 1 83 ? 0.837 0.484 -21.153 1.00 86.88 83 ARG A CA 1
ATOM 672 C C . ARG A 1 83 ? 1.418 0.775 -19.766 1.00 86.88 83 ARG A C 1
ATOM 674 O O . ARG A 1 83 ? 1.151 0.046 -18.808 1.00 86.88 83 ARG A O 1
ATOM 681 N N . ALA A 1 84 ? 2.129 1.895 -19.653 1.00 90.06 84 ALA A N 1
ATOM 682 C CA . ALA A 1 84 ? 2.515 2.478 -18.374 1.00 90.06 84 ALA A CA 1
ATOM 683 C C . ALA A 1 84 ? 1.297 2.760 -17.483 1.00 90.06 84 ALA A C 1
ATOM 685 O O . ALA A 1 84 ? 0.245 3.213 -17.950 1.00 90.06 84 ALA A O 1
ATOM 686 N N . ALA A 1 85 ? 1.458 2.524 -16.186 1.00 92.44 85 ALA A N 1
ATOM 687 C CA . ALA A 1 85 ? 0.428 2.788 -15.194 1.00 92.44 85 ALA A CA 1
ATOM 688 C C . ALA A 1 85 ? 1.023 3.198 -13.845 1.00 92.44 85 ALA A C 1
ATOM 690 O O . ALA A 1 85 ? 2.076 2.693 -13.440 1.00 92.44 85 ALA A O 1
ATOM 691 N N . ASN A 1 86 ? 0.280 4.044 -13.139 1.00 93.38 86 ASN A N 1
ATOM 692 C CA . ASN A 1 86 ? 0.495 4.409 -11.749 1.00 93.38 86 ASN A CA 1
ATOM 693 C C . ASN A 1 86 ? -0.447 3.609 -10.848 1.00 93.38 86 ASN A C 1
ATOM 695 O O . ASN A 1 86 ? -1.655 3.550 -11.081 1.00 93.38 86 ASN A O 1
ATOM 699 N N . PHE A 1 87 ? 0.113 3.007 -9.806 1.00 92.81 87 PHE A N 1
ATOM 700 C CA . PHE A 1 87 ? -0.610 2.268 -8.780 1.00 92.81 87 PHE A CA 1
ATOM 701 C C . PHE A 1 87 ? -0.512 3.033 -7.467 1.00 92.81 87 PHE A C 1
ATOM 703 O O . PHE A 1 87 ? 0.578 3.163 -6.915 1.00 92.81 87 PHE A O 1
ATOM 710 N N . GLY A 1 88 ? -1.641 3.533 -6.976 1.00 93.69 88 GLY A N 1
ATOM 711 C CA . GLY A 1 88 ? -1.760 4.212 -5.692 1.00 93.69 88 GLY A CA 1
ATOM 712 C C . GLY A 1 88 ? -2.439 3.321 -4.659 1.00 93.69 88 GLY A C 1
ATOM 713 O O . GLY A 1 88 ? -3.455 2.694 -4.953 1.00 93.69 88 GLY A O 1
ATOM 714 N N . VAL A 1 89 ? -1.901 3.285 -3.445 1.00 93.12 89 VAL A N 1
ATOM 715 C CA . VAL A 1 89 ? -2.532 2.655 -2.283 1.00 93.12 89 VAL A CA 1
ATOM 716 C C . VAL A 1 89 ? -2.488 3.634 -1.122 1.00 93.12 89 VAL A C 1
ATOM 718 O O . VAL A 1 89 ? -1.427 4.157 -0.788 1.00 93.12 89 VAL A O 1
ATOM 721 N N . ALA A 1 90 ? -3.634 3.853 -0.493 1.00 94.44 90 ALA A N 1
ATOM 722 C CA . ALA A 1 90 ? -3.745 4.558 0.770 1.00 94.44 90 ALA A CA 1
ATOM 723 C C . ALA A 1 90 ? -4.467 3.671 1.779 1.00 94.44 90 ALA A C 1
ATOM 725 O O . ALA A 1 90 ? -5.460 3.019 1.451 1.00 94.44 90 ALA A O 1
ATOM 726 N N . VAL A 1 91 ? -3.959 3.647 3.002 1.00 93.88 91 VAL A N 1
ATOM 727 C CA . VAL A 1 91 ? -4.511 2.850 4.089 1.00 93.88 91 VAL A CA 1
ATOM 728 C C . VAL A 1 91 ? -4.491 3.635 5.386 1.00 93.88 91 VAL A C 1
ATOM 730 O O . VAL A 1 91 ? -3.511 4.302 5.721 1.00 93.88 91 VAL A O 1
ATOM 733 N N . ILE A 1 92 ? -5.591 3.529 6.122 1.00 94.44 92 ILE A N 1
ATOM 734 C CA . ILE A 1 92 ? -5.720 4.045 7.478 1.00 94.44 92 ILE A CA 1
ATOM 735 C C . ILE A 1 92 ? -6.315 2.934 8.333 1.00 94.44 92 ILE A C 1
ATOM 737 O O . ILE A 1 92 ? -7.380 2.405 8.023 1.00 94.44 92 ILE A O 1
ATOM 741 N N . GLN A 1 93 ? -5.639 2.602 9.424 1.00 93.88 93 GLN A N 1
ATOM 742 C CA . GLN A 1 93 ? -6.101 1.647 10.419 1.00 93.88 93 GLN A CA 1
ATOM 743 C C . GLN A 1 93 ? -6.237 2.338 11.770 1.00 93.88 93 GLN A C 1
ATOM 745 O O . GLN A 1 93 ? -5.327 3.053 12.195 1.00 93.88 93 GLN A O 1
ATOM 750 N N . ARG A 1 94 ? -7.342 2.065 12.467 1.00 93.62 94 ARG A N 1
ATOM 751 C CA . ARG A 1 94 ? -7.571 2.486 13.848 1.00 93.62 94 ARG A CA 1
ATOM 752 C C . ARG A 1 94 ? -7.814 1.282 14.749 1.00 93.62 94 ARG A C 1
ATOM 754 O O . ARG A 1 94 ? -8.720 0.492 14.488 1.00 93.62 94 ARG A O 1
ATOM 761 N N . GLN A 1 95 ? -7.066 1.192 15.841 1.00 92.88 95 GLN A N 1
ATOM 762 C CA . GLN A 1 95 ? -7.368 0.287 16.946 1.00 92.88 95 GLN A CA 1
ATOM 763 C C . GLN A 1 95 ? -8.505 0.872 17.794 1.00 92.88 95 GLN A C 1
ATOM 765 O O . GLN A 1 95 ? -8.443 2.031 18.204 1.00 92.88 95 GLN A O 1
ATOM 770 N N . ILE A 1 96 ? -9.555 0.086 18.040 1.00 89.62 96 ILE A N 1
ATOM 771 C CA . ILE A 1 96 ? -10.753 0.532 18.784 1.00 89.62 96 ILE A CA 1
ATOM 772 C C . ILE A 1 96 ? -10.854 -0.160 20.145 1.00 89.62 96 ILE A C 1
ATOM 774 O O . ILE A 1 96 ? -11.275 0.452 21.120 1.00 89.62 96 ILE A O 1
ATOM 778 N N . PHE A 1 97 ? -10.414 -1.413 20.229 1.00 88.56 97 PHE A N 1
ATOM 779 C CA . PHE A 1 97 ? -10.351 -2.188 21.470 1.00 88.56 97 PHE A CA 1
ATOM 780 C C . PHE A 1 97 ? -8.984 -2.864 21.585 1.00 88.56 97 PHE A C 1
ATOM 782 O O . PHE A 1 97 ? -8.159 -2.755 20.683 1.00 88.56 97 PHE A O 1
ATOM 789 N N . SER A 1 98 ? -8.743 -3.626 22.652 1.00 84.50 98 SER A N 1
ATOM 790 C CA . SER A 1 98 ? -7.452 -4.289 22.897 1.00 84.50 98 SER A CA 1
ATOM 791 C C . SER A 1 98 ? -7.015 -5.272 21.800 1.00 84.50 98 SER A C 1
ATOM 793 O O . SER A 1 98 ? -5.851 -5.656 21.765 1.00 84.50 98 SER A O 1
ATOM 795 N N . ARG A 1 99 ? -7.938 -5.728 20.938 1.00 82.69 99 ARG A N 1
ATOM 796 C CA . ARG A 1 99 ? -7.667 -6.692 19.851 1.00 82.69 99 ARG A CA 1
ATOM 797 C C . ARG A 1 99 ? -8.419 -6.400 18.546 1.00 82.69 99 ARG A C 1
ATOM 799 O O . ARG A 1 99 ? -8.348 -7.206 17.624 1.00 82.69 99 ARG A O 1
ATOM 806 N N . SER A 1 100 ? -9.138 -5.280 18.461 1.00 88.12 100 SER A N 1
ATOM 807 C CA . SER A 1 100 ? -10.010 -4.977 17.319 1.00 88.12 100 SER A CA 1
ATOM 808 C C . SER A 1 100 ? -9.514 -3.757 16.563 1.00 88.12 100 SER A C 1
ATOM 810 O O . SER A 1 100 ? -9.282 -2.703 17.161 1.00 88.12 100 SER A O 1
ATOM 812 N N . ASN A 1 101 ? -9.430 -3.897 15.244 1.00 89.31 101 ASN A N 1
ATOM 813 C CA . ASN A 1 101 ? -9.006 -2.853 14.326 1.00 89.31 101 ASN A CA 1
ATOM 814 C C . ASN A 1 101 ? -10.091 -2.612 13.277 1.00 89.31 101 ASN A C 1
ATOM 816 O O . ASN A 1 101 ? -10.711 -3.560 12.799 1.00 89.31 101 ASN A O 1
ATOM 820 N N . ILE A 1 102 ? -10.286 -1.353 12.900 1.00 90.94 102 ILE A N 1
ATOM 821 C CA . ILE A 1 102 ? -11.001 -0.986 11.678 1.00 90.94 102 ILE A CA 1
ATOM 822 C C . ILE A 1 102 ? -9.975 -0.450 10.696 1.00 90.94 102 ILE A C 1
ATOM 824 O O . ILE A 1 102 ? -9.191 0.435 11.045 1.00 90.94 102 ILE A O 1
ATOM 828 N N . THR A 1 103 ? -10.008 -0.966 9.471 1.00 91.25 103 THR A N 1
ATOM 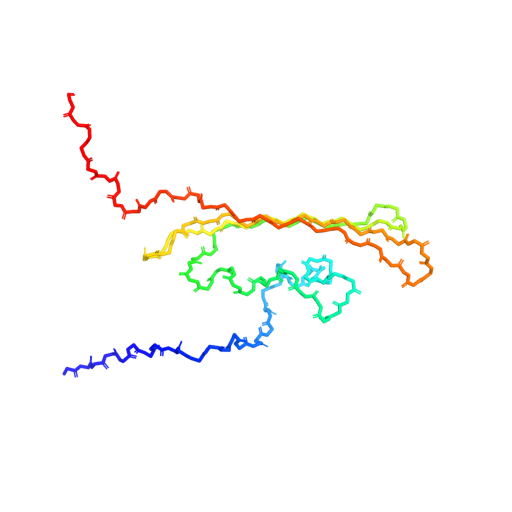829 C CA . THR A 1 103 ? -9.095 -0.542 8.415 1.00 91.25 103 THR A CA 1
ATOM 830 C C . THR A 1 103 ? -9.866 -0.084 7.189 1.00 91.25 103 THR A C 1
ATOM 832 O O . THR A 1 103 ? -10.758 -0.777 6.703 1.00 91.25 103 THR A O 1
ATOM 835 N N . ALA A 1 104 ? -9.498 1.086 6.682 1.00 91.81 104 ALA A N 1
ATOM 836 C CA . ALA A 1 104 ? -9.975 1.641 5.430 1.00 91.81 104 ALA A CA 1
ATOM 837 C C . ALA A 1 104 ? -8.848 1.596 4.396 1.00 91.81 104 ALA A C 1
ATOM 839 O O . ALA A 1 104 ? -7.707 1.950 4.698 1.00 91.81 104 ALA A O 1
ATOM 840 N N . PHE A 1 105 ? -9.186 1.188 3.174 1.00 91.12 105 PHE A N 1
ATOM 841 C CA . PHE A 1 105 ? -8.259 1.103 2.052 1.00 91.12 105 PHE A CA 1
ATOM 842 C C . PHE A 1 105 ? -8.804 1.850 0.848 1.00 91.12 105 PHE A C 1
ATOM 844 O O . PHE A 1 105 ? -9.993 1.789 0.541 1.00 91.12 105 PHE A O 1
ATOM 851 N N . MET A 1 106 ? -7.897 2.482 0.119 1.00 91.94 106 MET A N 1
ATOM 852 C CA . MET A 1 106 ? -8.143 3.024 -1.202 1.00 91.94 106 MET A CA 1
ATOM 853 C C . MET A 1 106 ? -7.043 2.526 -2.125 1.00 91.94 106 MET A C 1
ATOM 855 O O . MET A 1 106 ? -5.859 2.665 -1.827 1.00 91.94 106 MET A O 1
ATOM 859 N N . ILE A 1 107 ? -7.444 1.934 -3.244 1.00 90.75 107 ILE A N 1
ATOM 860 C CA . ILE A 1 107 ? -6.531 1.442 -4.270 1.00 90.75 107 ILE A CA 1
ATOM 861 C C . ILE A 1 107 ? -6.934 2.105 -5.578 1.00 90.75 107 ILE A C 1
ATOM 863 O O . ILE A 1 107 ? -8.102 2.081 -5.962 1.00 90.75 107 ILE A O 1
ATOM 867 N N . ASN A 1 108 ? -5.962 2.690 -6.263 1.00 92.06 108 ASN A N 1
ATOM 868 C CA . ASN A 1 108 ? -6.147 3.319 -7.556 1.00 92.06 108 ASN A CA 1
ATOM 869 C C . ASN A 1 108 ? -5.142 2.751 -8.561 1.00 92.06 108 ASN A C 1
ATOM 871 O O . ASN A 1 108 ? -3.971 2.545 -8.243 1.00 92.06 108 ASN A O 1
ATOM 875 N N . LYS A 1 109 ? -5.609 2.514 -9.785 1.00 91.69 109 LYS A N 1
ATOM 876 C CA . LYS A 1 109 ? -4.762 2.232 -10.940 1.00 91.69 109 LYS A CA 1
ATOM 877 C C . LYS A 1 109 ? -5.121 3.228 -12.030 1.00 91.69 109 LYS A C 1
ATOM 879 O O . LYS A 1 109 ? -6.254 3.224 -12.505 1.00 91.69 109 LYS A O 1
ATOM 884 N N . GLN A 1 110 ? -4.150 4.020 -12.456 1.00 91.94 110 GLN A N 1
ATOM 885 C CA . GLN A 1 110 ? -4.309 4.983 -13.537 1.00 91.94 110 GLN A CA 1
ATOM 886 C C . GLN A 1 110 ? -3.349 4.634 -14.670 1.00 91.94 110 GLN A C 1
ATOM 888 O O . GLN A 1 110 ? -2.161 4.442 -14.437 1.00 91.94 110 GLN A O 1
ATOM 893 N N . ILE A 1 111 ? -3.859 4.536 -15.896 1.00 91.25 111 ILE A N 1
ATOM 894 C CA . ILE A 1 111 ? -3.022 4.370 -17.090 1.00 91.25 111 ILE A CA 1
ATOM 895 C C . ILE A 1 111 ? -2.423 5.737 -17.426 1.00 91.25 111 ILE A C 1
ATOM 897 O O . ILE A 1 111 ? -3.160 6.716 -17.524 1.00 91.25 111 ILE A O 1
ATOM 901 N N . THR A 1 112 ? -1.101 5.803 -17.576 1.00 84.50 112 THR A N 1
ATOM 902 C CA . THR A 1 112 ? -0.365 7.074 -17.704 1.00 84.50 112 THR A CA 1
ATOM 903 C C . THR A 1 112 ? 0.148 7.323 -19.123 1.00 84.50 112 THR A C 1
ATOM 905 O O . THR A 1 112 ? 0.466 8.459 -19.454 1.00 84.50 112 THR A O 1
ATOM 908 N N . SER A 1 113 ? 0.193 6.301 -19.986 1.00 76.00 113 SER A N 1
ATOM 909 C CA . SER A 1 113 ? 0.583 6.466 -21.395 1.00 76.00 113 SER A CA 1
ATOM 910 C C . SER A 1 113 ? -0.597 6.270 -22.357 1.00 76.00 113 SER A C 1
ATOM 912 O O . SER A 1 113 ? -1.370 5.317 -22.175 1.00 76.00 113 SER A O 1
ATOM 914 N N . PRO A 1 114 ? -0.705 7.109 -23.409 1.00 58.91 114 PRO A N 1
ATOM 915 C CA . PRO A 1 114 ? -1.534 6.820 -24.578 1.00 58.91 114 PRO A CA 1
ATOM 916 C C . PRO A 1 114 ? -1.055 5.534 -25.269 1.00 58.91 114 PRO A C 1
ATOM 918 O O . PRO A 1 114 ? 0.049 5.051 -24.997 1.00 58.91 114 PRO A O 1
ATOM 921 N N . MET A 1 115 ? -1.882 4.942 -26.137 1.00 55.19 115 MET A N 1
ATOM 922 C CA . MET A 1 115 ? -1.428 3.802 -26.942 1.00 55.19 115 MET A CA 1
ATOM 923 C C . MET A 1 115 ? -0.214 4.220 -27.771 1.00 55.19 115 MET A C 1
ATOM 925 O O . MET A 1 115 ? -0.250 5.248 -28.438 1.00 55.19 115 MET A O 1
ATOM 929 N N . ALA A 1 116 ? 0.851 3.417 -27.738 1.00 53.16 116 ALA A N 1
ATOM 930 C CA . ALA A 1 116 ? 1.900 3.508 -28.744 1.00 53.16 116 ALA A CA 1
ATOM 931 C C . ALA A 1 116 ? 1.258 3.129 -30.089 1.00 53.16 116 ALA A C 1
ATOM 933 O O . ALA A 1 116 ? 1.051 1.950 -30.365 1.00 53.16 116 ALA A O 1
ATOM 934 N N . GLY A 1 117 ? 0.821 4.139 -30.841 1.00 53.69 117 GLY A N 1
ATOM 935 C CA . GLY A 1 117 ? 0.008 3.973 -32.045 1.00 53.69 117 GLY A CA 1
ATOM 936 C C . GLY A 1 117 ? -0.844 5.185 -32.438 1.00 53.69 117 GLY A C 1
ATOM 937 O O . GLY A 1 117 ? -1.395 5.170 -33.530 1.00 53.69 117 GLY A O 1
ATOM 938 N N . GLU A 1 118 ? -0.934 6.234 -31.615 1.00 55.28 118 GLU A N 1
ATOM 939 C CA . GLU A 1 118 ? -1.624 7.486 -31.978 1.00 55.28 118 GLU A CA 1
ATOM 940 C C . GLU A 1 118 ? -0.631 8.577 -32.415 1.00 55.28 118 GLU A C 1
ATOM 942 O O . GLU A 1 118 ? -0.701 9.716 -31.978 1.00 55.28 118 GLU A O 1
ATOM 947 N N . ASP A 1 119 ? 0.312 8.203 -33.284 1.00 57.84 119 ASP A N 1
ATOM 948 C CA . ASP A 1 119 ? 1.073 9.137 -34.119 1.00 57.84 119 ASP A CA 1
ATOM 949 C C . ASP A 1 119 ? 0.581 8.977 -35.564 1.00 57.84 119 ASP A C 1
ATOM 951 O O . ASP A 1 119 ? 1.277 8.416 -36.410 1.00 57.84 119 ASP A O 1
ATOM 955 N N . ILE A 1 120 ? -0.648 9.409 -35.867 1.00 60.12 120 ILE A N 1
ATOM 956 C CA . ILE A 1 120 ? -1.061 9.629 -37.259 1.00 60.12 120 ILE A CA 1
ATOM 957 C C . ILE A 1 120 ? -1.843 10.942 -37.353 1.00 60.12 120 ILE A C 1
ATOM 959 O O . ILE A 1 120 ? -2.945 11.067 -36.831 1.00 60.12 120 ILE A O 1
ATOM 963 N N . SER A 1 121 ? -1.227 11.877 -38.084 1.00 58.50 121 SER A N 1
ATOM 964 C CA . SER A 1 121 ? -1.795 13.067 -38.726 1.00 58.50 121 SER A CA 1
ATOM 965 C C . SER A 1 121 ? -2.437 14.129 -37.831 1.00 58.50 121 SER A C 1
ATOM 967 O O . SER A 1 121 ? -3.655 14.174 -37.696 1.00 58.50 121 SER A O 1
ATOM 969 N N . ASP A 1 122 ? -1.634 15.103 -37.406 1.00 52.47 122 ASP A N 1
ATOM 970 C CA . ASP A 1 122 ? -2.056 16.492 -37.594 1.00 52.47 122 ASP A CA 1
ATOM 971 C C . ASP A 1 122 ? -0.897 17.286 -38.210 1.00 52.47 122 ASP A C 1
ATOM 973 O O . ASP A 1 122 ? 0.018 17.771 -37.546 1.00 52.47 122 ASP A O 1
ATOM 977 N N . SER A 1 123 ? -0.870 17.276 -39.540 1.00 54.69 123 SER A N 1
ATOM 978 C CA . SER A 1 123 ? -0.122 18.225 -40.358 1.00 54.69 123 SER A CA 1
ATOM 979 C C . SER A 1 123 ? -1.174 19.000 -41.138 1.00 54.69 123 SER A C 1
ATOM 981 O O . SER A 1 123 ? -1.712 18.483 -42.118 1.00 54.69 123 SER A O 1
ATOM 983 N N . GLY A 1 124 ? -1.495 20.194 -40.648 1.00 47.56 124 GLY A N 1
ATOM 984 C CA . GLY A 1 124 ? -2.221 21.239 -41.364 1.00 47.56 124 GLY A CA 1
ATOM 985 C C . GLY A 1 124 ? -1.307 22.429 -41.587 1.00 47.56 124 GLY A C 1
ATOM 986 O O . GLY A 1 124 ? -0.536 22.744 -40.651 1.00 47.56 124 GLY A O 1
#

Foldseek 3Di:
DDPPDPPPPPPPDPPPDDDDDPVCVVVVCQFQDQLDPVDGPDDCVVPCPQFHWPDKDKDWDADPDFKIWIWIWTWTPDDDQDAIKIKIKIKMWGDDDPRDIGMDIDIDIGGDDDGPPPPDDDDD